Protein AF-A0AAE3M7J7-F1 (afdb_monomer_lite)

Secondary structure (DSSP, 8-state):
-HHHHHHHHHHHHHHHHHHHHHHHHHHHHHHTTSGGG-EEEEEEEE--TT--HHHHHHHTT-S---EEEE-SSEEEETTEEEETTT-EEEEEEEEPPP--

Radius of gyration: 25.47 Å; chains: 1; bounding box: 68×18×60 Å

Sequence (100 aa):
MKTVRILHRYVGFFLVGIMIIYALSGIVLTYRNSDIFRIKKHIEQTLQPDLKAEELARALKFRYINIEKETEESLFFKDGEYNKKTGIVSYERSEYPAII

pLDDT: mean 81.93, std 8.86, range [49.53, 97.44]

Foldseek 3Di:
DVVVVVVVVVVVVVVVVVVVVVVVVVVCVVCVPPLPQWDKDKDKDADAAQDDQVRVCVVVVHPHWDFPDDDPAWTDTPFWIAGRVRSIIIGIDTHHPPPD

Organism: NCBI:txid2992112

Structure (mmCIF, N/CA/C/O backbone):
data_AF-A0AAE3M7J7-F1
#
_entry.id   AF-A0AAE3M7J7-F1
#
loop_
_atom_site.group_PDB
_atom_site.id
_atom_site.type_symbol
_atom_site.label_atom_id
_atom_site.label_alt_id
_atom_site.label_comp_id
_atom_site.label_asym_id
_atom_site.label_entity_id
_atom_site.label_seq_id
_atom_site.pdbx_PDB_ins_code
_atom_site.Cartn_x
_atom_site.Cartn_y
_atom_site.Cartn_z
_atom_site.occupancy
_atom_site.B_iso_or_equiv
_atom_site.auth_seq_id
_atom_site.auth_comp_id
_atom_site.auth_asym_id
_atom_site.auth_atom_id
_atom_site.pdbx_PDB_model_num
ATOM 1 N N . MET A 1 1 ? 44.706 -9.205 -32.148 1.00 61.28 1 MET A N 1
ATOM 2 C CA . MET A 1 1 ? 44.202 -8.654 -30.861 1.00 61.28 1 MET A CA 1
ATOM 3 C C . MET A 1 1 ? 42.938 -7.776 -30.952 1.00 61.28 1 MET A C 1
ATOM 5 O O . MET A 1 1 ? 42.335 -7.534 -29.915 1.00 61.28 1 MET A O 1
ATOM 9 N N . LYS A 1 2 ? 42.481 -7.297 -32.127 1.00 68.88 2 LYS A N 1
ATOM 10 C CA . LYS A 1 2 ? 41.280 -6.427 -32.223 1.00 68.88 2 LYS A CA 1
ATOM 11 C C . LYS A 1 2 ? 39.950 -7.161 -31.944 1.00 68.88 2 LYS A C 1
ATOM 13 O O . LYS A 1 2 ? 39.048 -6.574 -31.358 1.00 68.88 2 LYS A O 1
ATOM 18 N N . THR A 1 3 ? 39.862 -8.449 -32.280 1.00 80.25 3 THR A N 1
ATOM 19 C CA . THR A 1 3 ? 38.655 -9.283 -32.111 1.00 80.25 3 THR A CA 1
ATOM 20 C C . THR A 1 3 ? 38.252 -9.470 -30.648 1.00 80.25 3 THR A C 1
ATOM 22 O O . THR A 1 3 ? 37.089 -9.295 -30.305 1.00 80.25 3 THR A O 1
ATOM 25 N N . VAL A 1 4 ? 39.220 -9.730 -29.762 1.00 90.38 4 VAL A N 1
ATOM 26 C CA . VAL A 1 4 ? 38.975 -9.917 -28.318 1.00 90.38 4 VAL A CA 1
ATOM 27 C C . VAL A 1 4 ? 38.403 -8.648 -27.682 1.00 90.38 4 VAL A C 1
ATOM 29 O O . VAL A 1 4 ? 37.489 -8.719 -26.869 1.00 90.38 4 VAL A O 1
ATOM 32 N N . ARG A 1 5 ? 38.880 -7.471 -28.103 1.00 88.62 5 ARG A N 1
ATOM 33 C CA . ARG A 1 5 ? 38.378 -6.177 -27.617 1.00 88.62 5 ARG A CA 1
ATOM 34 C C . ARG A 1 5 ? 36.917 -5.938 -28.009 1.00 88.62 5 ARG A C 1
ATOM 36 O O . ARG A 1 5 ? 36.141 -5.437 -27.203 1.00 88.62 5 ARG A O 1
ATOM 43 N N . ILE A 1 6 ? 36.549 -6.292 -29.240 1.00 92.38 6 ILE A N 1
ATOM 44 C CA . ILE A 1 6 ? 35.176 -6.150 -29.741 1.00 92.38 6 ILE A CA 1
ATOM 45 C C . ILE A 1 6 ? 34.247 -7.137 -29.024 1.00 92.38 6 ILE A C 1
ATOM 47 O O . ILE A 1 6 ? 33.173 -6.743 -28.577 1.00 92.38 6 ILE A O 1
ATOM 51 N N . LEU A 1 7 ? 34.691 -8.384 -28.845 1.00 93.88 7 LEU A N 1
ATOM 52 C CA . LEU A 1 7 ? 33.941 -9.408 -28.121 1.00 93.88 7 LEU A CA 1
ATOM 53 C C . LEU A 1 7 ? 33.712 -9.017 -26.655 1.00 93.88 7 LEU A C 1
ATOM 55 O O . LEU A 1 7 ? 32.574 -9.037 -26.200 1.00 93.88 7 LEU A O 1
ATOM 59 N N . HIS A 1 8 ? 34.762 -8.589 -25.943 1.00 91.38 8 HIS A N 1
ATOM 60 C CA . HIS A 1 8 ? 34.657 -8.123 -24.556 1.00 91.38 8 HIS A CA 1
ATOM 61 C C . HIS A 1 8 ? 33.642 -6.984 -24.417 1.00 91.38 8 HIS A C 1
ATOM 63 O O . HIS A 1 8 ? 32.847 -6.967 -23.483 1.00 91.38 8 HIS A O 1
ATOM 69 N N . ARG A 1 9 ? 33.624 -6.049 -25.375 1.00 93.19 9 ARG A N 1
ATOM 70 C CA . ARG A 1 9 ? 32.651 -4.955 -25.390 1.00 93.19 9 ARG A CA 1
ATOM 71 C C . ARG A 1 9 ? 31.213 -5.473 -25.516 1.00 93.19 9 ARG A C 1
ATOM 73 O O . ARG A 1 9 ? 30.351 -5.017 -24.774 1.00 93.19 9 ARG A O 1
ATOM 80 N N . TYR A 1 10 ? 30.948 -6.420 -26.417 1.00 95.25 10 TYR A N 1
ATOM 81 C CA . TYR A 1 10 ? 29.599 -6.977 -26.585 1.00 95.25 10 TYR A CA 1
ATOM 82 C C . TYR A 1 10 ? 29.145 -7.823 -25.393 1.00 95.25 10 TYR A C 1
ATOM 84 O O . TYR A 1 10 ? 28.008 -7.679 -24.952 1.00 95.25 10 TYR A O 1
ATOM 92 N N . VAL A 1 11 ? 30.039 -8.634 -24.822 1.00 95.06 11 VAL A N 1
ATOM 93 C CA . VAL A 1 11 ? 29.757 -9.391 -23.591 1.00 95.06 11 VAL A CA 1
ATOM 94 C C . VAL A 1 11 ? 29.493 -8.441 -22.420 1.00 95.06 11 VAL A C 1
ATOM 96 O O . VAL A 1 11 ? 28.553 -8.653 -21.660 1.00 95.06 11 VAL A O 1
ATOM 99 N N . GLY A 1 12 ? 30.263 -7.356 -22.309 1.00 93.94 12 GLY A N 1
ATOM 100 C CA . GLY A 1 12 ? 30.049 -6.321 -21.300 1.00 93.94 12 GLY A CA 1
ATOM 101 C C . GLY A 1 12 ? 28.671 -5.669 -21.411 1.00 93.94 12 GLY A C 1
ATOM 102 O O . GLY A 1 12 ? 27.957 -5.591 -20.417 1.00 93.94 12 GLY A O 1
ATOM 103 N N . PHE A 1 13 ? 28.251 -5.264 -22.615 1.00 95.31 13 PHE A N 1
ATOM 104 C CA . PHE A 1 13 ? 26.913 -4.692 -22.816 1.00 95.31 13 PHE A CA 1
ATOM 105 C C . PHE A 1 13 ? 25.787 -5.680 -22.491 1.00 95.31 13 PHE A C 1
ATOM 107 O O . PHE A 1 13 ? 24.791 -5.289 -21.884 1.00 95.31 13 PHE A O 1
ATOM 114 N N . PHE A 1 14 ? 25.958 -6.957 -22.836 1.00 96.12 14 PHE A N 1
ATOM 115 C CA . PHE A 1 14 ? 25.002 -8.002 -22.475 1.00 96.12 14 PHE A CA 1
ATOM 116 C C . PHE A 1 14 ? 24.880 -8.162 -20.953 1.00 96.12 14 PHE A C 1
ATOM 118 O O . PHE A 1 14 ? 23.774 -8.187 -20.412 1.00 96.12 14 PHE A O 1
ATOM 125 N N . LEU A 1 15 ? 26.017 -8.194 -20.251 1.00 96.62 15 LEU A N 1
ATOM 126 C CA . LEU A 1 15 ? 26.047 -8.314 -18.797 1.00 96.62 15 LEU A CA 1
ATOM 127 C C . LEU A 1 15 ? 25.398 -7.106 -18.112 1.00 96.62 15 LEU A C 1
ATOM 129 O O . LEU A 1 15 ? 24.628 -7.290 -17.175 1.00 96.62 15 LEU A O 1
ATOM 133 N N . VAL A 1 16 ? 25.651 -5.887 -18.598 1.00 97.19 16 VAL A N 1
ATOM 134 C CA . VAL A 1 16 ? 25.000 -4.670 -18.082 1.00 97.19 16 VAL A CA 1
ATOM 135 C C . VAL A 1 16 ? 23.480 -4.769 -18.211 1.00 97.19 16 VAL A C 1
ATOM 137 O O . VAL A 1 16 ? 22.774 -4.462 -17.255 1.00 97.19 16 VAL A O 1
ATOM 140 N N . GLY A 1 17 ? 22.970 -5.254 -19.348 1.00 95.56 17 GLY A N 1
ATOM 141 C CA . GLY A 1 17 ? 21.531 -5.454 -19.545 1.00 95.56 17 GLY A CA 1
ATOM 142 C C . GLY A 1 17 ? 20.920 -6.400 -18.509 1.00 95.56 17 GLY A C 1
ATOM 143 O O . GLY A 1 17 ? 19.917 -6.070 -17.878 1.00 95.56 17 GLY A O 1
ATOM 144 N N . ILE A 1 18 ? 21.563 -7.544 -18.269 1.00 96.75 18 ILE A N 1
ATOM 145 C CA . ILE A 1 18 ? 21.116 -8.502 -17.249 1.00 96.75 18 ILE A CA 1
ATOM 146 C C . ILE A 1 18 ? 21.193 -7.891 -15.842 1.00 96.75 18 ILE A C 1
ATOM 148 O O . ILE A 1 18 ? 20.260 -8.039 -15.055 1.00 96.75 18 ILE A O 1
ATOM 152 N N . MET A 1 19 ? 22.262 -7.157 -15.530 1.00 97.31 19 MET A N 1
ATOM 153 C CA . MET A 1 19 ? 22.424 -6.505 -14.227 1.00 97.31 19 MET A CA 1
ATOM 154 C C . MET A 1 19 ? 21.340 -5.456 -13.958 1.00 97.31 19 MET A C 1
ATOM 156 O O . MET A 1 19 ? 20.868 -5.360 -12.827 1.00 97.31 19 MET A O 1
ATOM 160 N N . ILE A 1 20 ? 20.885 -4.725 -14.981 1.00 97.44 20 ILE A N 1
ATOM 161 C CA . ILE A 1 20 ? 19.751 -3.795 -14.856 1.00 97.44 20 ILE A CA 1
ATOM 162 C C . ILE A 1 20 ? 18.478 -4.551 -14.459 1.00 97.44 20 ILE A C 1
ATOM 164 O O . ILE A 1 20 ? 17.786 -4.130 -13.534 1.00 97.44 20 ILE A O 1
ATOM 168 N N . ILE A 1 21 ? 18.186 -5.689 -15.099 1.00 96.94 21 ILE A N 1
ATOM 169 C CA . ILE A 1 21 ? 17.008 -6.509 -14.771 1.00 96.94 21 ILE A CA 1
ATOM 170 C C . ILE A 1 21 ? 17.077 -6.991 -13.316 1.00 96.94 21 ILE A C 1
ATOM 172 O O . ILE A 1 21 ? 16.095 -6.877 -12.582 1.00 96.94 21 ILE A O 1
ATOM 176 N N . TYR A 1 22 ? 18.240 -7.473 -12.868 1.00 96.12 22 TYR A N 1
ATOM 177 C CA . TYR A 1 22 ? 18.428 -7.910 -11.482 1.00 96.12 22 TYR A CA 1
ATOM 178 C C . TYR A 1 22 ? 18.289 -6.768 -10.473 1.00 96.12 22 TYR A C 1
ATOM 180 O O . TYR A 1 22 ? 17.641 -6.948 -9.443 1.00 96.12 22 TYR A O 1
ATOM 188 N N . ALA A 1 23 ? 18.846 -5.592 -10.767 1.00 96.12 23 ALA A N 1
ATOM 189 C CA . ALA A 1 23 ? 18.724 -4.424 -9.902 1.00 96.12 23 ALA A CA 1
ATOM 190 C C . ALA A 1 23 ? 17.259 -3.986 -9.759 1.00 96.12 23 ALA A C 1
ATOM 192 O O . ALA A 1 23 ? 16.778 -3.798 -8.641 1.00 96.12 23 ALA A O 1
ATOM 193 N N . LEU A 1 24 ? 16.523 -3.906 -10.873 1.00 95.38 24 LEU A N 1
ATOM 194 C CA . LEU A 1 24 ? 15.093 -3.593 -10.863 1.00 95.38 24 LEU A CA 1
ATOM 195 C C . LEU A 1 24 ? 14.293 -4.646 -10.091 1.00 95.38 24 LEU A C 1
ATOM 197 O O . LEU A 1 24 ? 13.454 -4.293 -9.264 1.00 95.38 24 LEU A O 1
ATOM 201 N N . SER A 1 25 ? 14.595 -5.932 -10.288 1.00 94.56 25 SER A N 1
ATOM 202 C CA . SER A 1 25 ? 13.966 -7.008 -9.520 1.00 94.56 25 SER A CA 1
ATOM 203 C C . SER A 1 25 ? 14.231 -6.870 -8.020 1.00 94.56 25 SER A C 1
ATOM 205 O O . SER A 1 25 ? 13.322 -7.103 -7.227 1.00 94.56 25 SER A O 1
ATOM 207 N N . GLY A 1 26 ? 15.443 -6.482 -7.614 1.00 92.19 26 GLY A N 1
ATOM 208 C CA . GLY A 1 26 ? 15.787 -6.253 -6.210 1.00 92.19 26 GLY A CA 1
ATOM 209 C C . GLY A 1 26 ? 15.012 -5.086 -5.597 1.00 92.19 26 GLY A C 1
ATOM 210 O O . GLY A 1 26 ? 14.480 -5.211 -4.492 1.00 92.19 26 GLY A O 1
ATOM 211 N N . ILE A 1 27 ? 14.881 -3.980 -6.336 1.00 90.25 27 ILE A N 1
ATOM 212 C CA . ILE A 1 27 ? 14.087 -2.814 -5.920 1.00 90.25 27 ILE A CA 1
ATOM 213 C C . ILE A 1 27 ? 12.621 -3.219 -5.720 1.00 90.25 27 ILE A C 1
ATOM 215 O O . ILE A 1 27 ? 12.043 -2.944 -4.669 1.00 90.25 27 ILE A O 1
ATOM 219 N N . VAL A 1 28 ? 12.035 -3.937 -6.683 1.00 87.88 28 VAL A N 1
ATOM 220 C CA . VAL A 1 28 ? 10.649 -4.421 -6.583 1.00 87.88 28 VAL A CA 1
ATOM 221 C C . VAL A 1 28 ? 10.473 -5.354 -5.385 1.00 87.88 28 VAL A C 1
ATOM 223 O O . VAL A 1 28 ? 9.506 -5.212 -4.639 1.00 87.88 28 VAL A O 1
ATOM 226 N N . LEU A 1 29 ? 11.404 -6.286 -5.154 1.00 87.31 29 LEU A N 1
ATOM 227 C CA . LEU A 1 29 ? 11.303 -7.227 -4.036 1.00 87.31 29 LEU A CA 1
ATOM 228 C C . LEU A 1 29 ? 11.405 -6.531 -2.673 1.00 87.31 29 LEU A C 1
ATOM 230 O O . LEU A 1 29 ? 10.691 -6.909 -1.746 1.00 87.31 29 LEU A O 1
ATOM 234 N N . THR A 1 30 ? 12.258 -5.508 -2.572 1.00 87.62 30 THR A N 1
ATOM 235 C CA . THR A 1 30 ? 12.464 -4.716 -1.348 1.00 87.62 30 THR A CA 1
ATOM 236 C C . THR A 1 30 ? 11.173 -4.035 -0.910 1.00 87.62 30 THR A C 1
ATOM 238 O O . THR A 1 30 ? 10.845 -4.016 0.273 1.00 87.62 30 THR A O 1
ATOM 241 N N . TYR A 1 31 ? 10.404 -3.533 -1.874 1.00 82.31 31 TYR A N 1
ATOM 242 C CA . TYR A 1 31 ? 9.195 -2.758 -1.620 1.00 82.31 31 TYR A CA 1
ATOM 243 C C . TYR A 1 31 ? 7.894 -3.530 -1.859 1.00 82.31 31 TYR A C 1
ATOM 245 O O . TYR A 1 31 ? 6.812 -2.957 -1.760 1.00 82.31 31 TYR A O 1
ATOM 253 N N . ARG A 1 32 ? 7.963 -4.842 -2.125 1.00 79.25 32 ARG A N 1
ATOM 254 C CA . ARG A 1 32 ? 6.790 -5.672 -2.448 1.00 79.25 32 ARG A CA 1
ATOM 255 C C . ARG A 1 32 ? 5.699 -5.626 -1.376 1.00 79.25 32 ARG A C 1
ATOM 257 O O . ARG A 1 32 ? 4.520 -5.692 -1.704 1.00 79.25 32 ARG A O 1
ATOM 264 N N . ASN A 1 33 ? 6.096 -5.545 -0.109 1.00 70.44 33 ASN A N 1
ATOM 265 C CA . ASN A 1 33 ? 5.177 -5.525 1.031 1.00 70.44 33 ASN A CA 1
ATOM 266 C C . ASN A 1 33 ? 4.925 -4.111 1.573 1.00 70.44 33 ASN A C 1
ATOM 268 O O . ASN A 1 33 ? 4.268 -3.962 2.598 1.00 70.44 33 ASN A O 1
ATOM 272 N N . SER A 1 34 ? 5.481 -3.084 0.934 1.00 71.06 34 SER A N 1
ATOM 273 C CA . SER A 1 34 ? 5.301 -1.701 1.352 1.00 71.06 34 SER A CA 1
ATOM 274 C C . SER A 1 34 ? 4.048 -1.127 0.692 1.00 71.06 34 SER A C 1
ATOM 276 O O . SER A 1 34 ? 3.818 -1.324 -0.500 1.00 71.06 34 SER A O 1
ATOM 278 N N . ASP A 1 35 ? 3.256 -0.358 1.437 1.00 69.19 35 ASP A N 1
ATOM 279 C CA . ASP A 1 35 ? 2.016 0.258 0.940 1.00 69.19 35 ASP A CA 1
ATOM 280 C C . ASP A 1 35 ? 2.253 1.423 -0.054 1.00 69.19 35 ASP A C 1
ATOM 282 O O . ASP A 1 35 ? 1.352 2.210 -0.312 1.00 69.19 35 ASP A O 1
ATOM 286 N N . ILE A 1 36 ? 3.447 1.535 -0.653 1.00 68.81 36 ILE A N 1
ATOM 287 C CA . ILE A 1 36 ? 3.841 2.628 -1.573 1.00 68.81 36 ILE A CA 1
ATOM 288 C C . ILE A 1 36 ? 2.974 2.667 -2.829 1.00 68.81 36 ILE A C 1
ATOM 290 O O . ILE A 1 36 ? 2.734 3.731 -3.388 1.00 68.81 36 ILE A O 1
ATOM 294 N N . PHE A 1 37 ? 2.517 1.498 -3.278 1.00 68.81 37 PHE A N 1
ATOM 295 C CA . PHE A 1 37 ? 1.641 1.360 -4.441 1.00 68.81 37 PHE A CA 1
ATOM 296 C C . PHE A 1 37 ? 0.161 1.252 -4.058 1.00 68.81 37 PHE A C 1
ATOM 298 O O . PHE A 1 37 ? -0.661 0.933 -4.9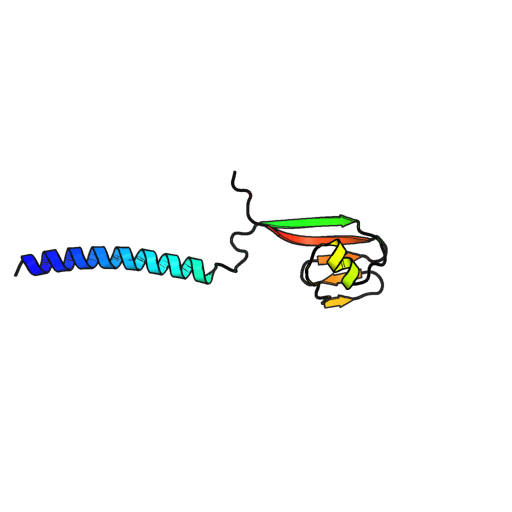14 1.00 68.81 37 PHE A O 1
ATOM 305 N N . ARG A 1 38 ? -0.191 1.451 -2.782 1.00 71.94 38 ARG A N 1
ATOM 306 C CA . ARG A 1 38 ? -1.565 1.323 -2.288 1.00 71.94 38 ARG A CA 1
ATOM 307 C C . ARG A 1 38 ? -2.130 2.693 -1.960 1.00 71.94 38 ARG A C 1
ATOM 309 O O . ARG A 1 38 ? -1.443 3.560 -1.430 1.00 71.94 38 ARG A O 1
ATOM 316 N N . ILE A 1 39 ? -3.404 2.878 -2.268 1.00 74.19 39 ILE A N 1
ATOM 317 C CA . ILE A 1 39 ? -4.133 4.099 -1.945 1.00 74.19 39 ILE A CA 1
ATOM 318 C C . ILE A 1 39 ? -4.770 3.894 -0.577 1.00 74.19 39 ILE A C 1
ATOM 320 O O . ILE A 1 39 ? -5.465 2.901 -0.349 1.00 74.19 39 ILE A O 1
ATOM 324 N N . LYS A 1 40 ? -4.536 4.838 0.334 1.00 76.06 40 LYS A N 1
ATOM 325 C CA . LYS A 1 40 ? -5.235 4.878 1.616 1.00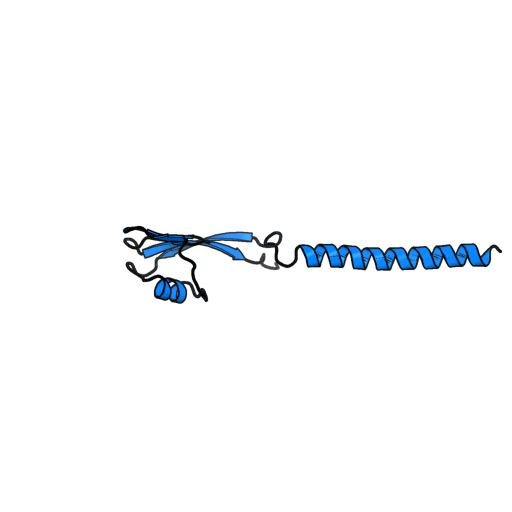 76.06 40 LYS A CA 1
ATOM 326 C C . LYS A 1 40 ? -6.651 5.386 1.396 1.00 76.06 40 LYS A C 1
ATOM 328 O O . LYS A 1 40 ? -6.837 6.506 0.921 1.00 76.06 40 LYS A O 1
ATOM 333 N N . LYS A 1 41 ? -7.642 4.577 1.754 1.00 76.94 41 LYS A N 1
ATOM 334 C CA . LYS A 1 41 ? -9.047 4.973 1.743 1.00 76.94 41 LYS A CA 1
ATOM 335 C C . LYS A 1 41 ? -9.572 4.991 3.169 1.00 76.94 41 LYS A C 1
ATOM 337 O O . LYS A 1 41 ? -9.475 3.992 3.877 1.00 76.94 41 LYS A O 1
ATOM 342 N N . HIS A 1 42 ? -10.131 6.127 3.566 1.00 79.38 42 HIS A N 1
ATOM 343 C CA . HIS A 1 42 ? -10.850 6.248 4.824 1.00 79.38 42 HIS A CA 1
ATOM 344 C C . HIS A 1 42 ? -12.258 5.671 4.646 1.00 79.38 42 HIS A C 1
ATOM 346 O O . HIS A 1 42 ? -12.960 6.037 3.699 1.00 79.38 42 HIS A O 1
ATOM 352 N N . ILE A 1 43 ? -12.639 4.726 5.502 1.00 80.44 43 ILE A N 1
ATOM 353 C CA . ILE A 1 43 ? -13.941 4.063 5.466 1.00 80.44 43 ILE A CA 1
ATOM 354 C C . ILE A 1 43 ? -14.622 4.300 6.806 1.00 80.44 43 ILE A C 1
ATOM 356 O O . ILE A 1 43 ? -14.129 3.878 7.849 1.00 80.44 43 ILE A O 1
ATOM 360 N N . GLU A 1 44 ? -15.789 4.929 6.748 1.00 81.62 44 GLU A N 1
ATOM 361 C CA . GLU A 1 44 ? -16.710 5.025 7.871 1.00 81.62 44 GLU A CA 1
ATOM 362 C C . GLU A 1 44 ? -17.902 4.110 7.602 1.00 81.62 44 GLU A C 1
ATOM 364 O O . GLU A 1 44 ? -18.507 4.146 6.528 1.00 81.62 44 GLU A O 1
ATOM 369 N N . GLN A 1 45 ? -18.233 3.258 8.565 1.00 81.75 45 GLN A N 1
ATOM 370 C CA . GLN A 1 45 ? -19.411 2.401 8.495 1.00 81.75 45 GLN A CA 1
ATOM 371 C C . GLN A 1 45 ? -20.074 2.320 9.868 1.00 81.75 45 GLN A C 1
ATOM 373 O O . GLN A 1 45 ? -19.412 2.321 10.904 1.00 81.75 45 GLN A O 1
ATOM 378 N N . THR A 1 46 ? -21.398 2.224 9.879 1.00 82.88 46 THR A N 1
ATOM 379 C CA . THR A 1 46 ? -22.165 2.014 11.107 1.00 82.88 46 THR A CA 1
ATOM 380 C C . THR A 1 46 ? -22.405 0.521 11.294 1.00 82.88 46 THR A C 1
ATOM 382 O O . THR A 1 46 ? -22.952 -0.153 10.422 1.00 82.88 46 THR A O 1
ATOM 385 N N . LEU A 1 47 ? -21.959 0.002 12.429 1.00 82.56 47 LEU A N 1
ATOM 386 C CA . LEU A 1 47 ? -22.157 -1.362 12.898 1.00 82.56 47 LEU A CA 1
ATOM 387 C C . LEU A 1 47 ? -23.132 -1.371 14.083 1.00 82.56 47 LEU A C 1
ATOM 389 O O . LEU A 1 47 ? -23.636 -0.331 14.505 1.00 82.56 47 LEU A O 1
ATOM 393 N N . GLN A 1 48 ? -23.426 -2.561 14.608 1.00 77.56 48 GLN A N 1
ATOM 394 C CA . GLN A 1 48 ? -24.222 -2.676 15.829 1.00 77.56 48 GLN A CA 1
ATOM 395 C C . GLN A 1 48 ? -23.460 -2.056 17.009 1.00 77.56 48 GLN A C 1
ATOM 397 O O . GLN A 1 48 ? -22.270 -2.325 17.132 1.00 77.56 48 GLN A O 1
ATOM 402 N N . PRO A 1 49 ? -24.108 -1.246 17.863 1.00 79.38 49 PRO A N 1
ATOM 403 C CA . PRO A 1 49 ? -23.494 -0.752 19.091 1.00 79.38 49 PRO A CA 1
ATOM 404 C C . PRO A 1 49 ? -23.168 -1.914 20.045 1.00 79.38 49 PRO A C 1
ATOM 406 O O . PRO A 1 49 ? -23.752 -2.991 19.948 1.00 79.38 49 PRO A O 1
ATOM 409 N N . ASP A 1 50 ? -22.224 -1.689 20.959 1.00 79.62 50 ASP A N 1
ATOM 410 C CA . ASP A 1 50 ? -21.788 -2.653 21.988 1.00 79.62 50 ASP A CA 1
ATOM 411 C C . ASP A 1 50 ? -21.172 -3.986 21.486 1.00 79.62 50 ASP A C 1
ATOM 413 O O . ASP A 1 50 ? -21.099 -4.974 22.213 1.00 79.62 50 ASP A O 1
ATOM 417 N N . LEU A 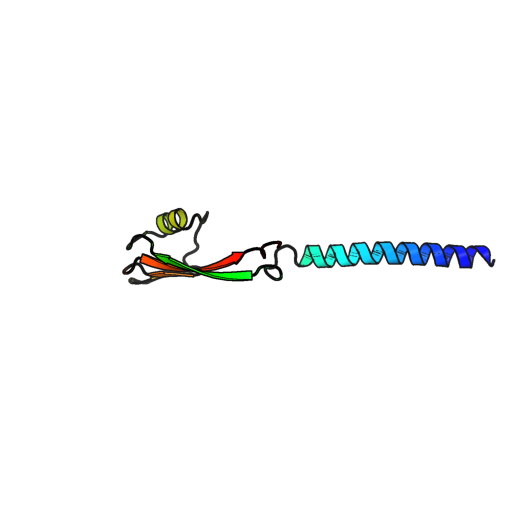1 51 ? -20.664 -4.033 20.247 1.00 76.88 51 LEU A N 1
ATOM 418 C CA . LEU A 1 51 ? -19.901 -5.190 19.751 1.00 76.88 51 LEU A CA 1
ATOM 419 C C . LEU A 1 51 ? -18.602 -5.424 20.543 1.00 76.88 51 LEU A C 1
ATOM 421 O O . LEU A 1 51 ? -17.771 -4.523 20.697 1.00 76.88 51 LEU A O 1
ATOM 425 N N . LYS A 1 52 ? -18.369 -6.679 20.949 1.00 77.38 52 LYS A N 1
ATOM 426 C CA . LYS A 1 52 ? -17.069 -7.123 21.482 1.00 77.38 52 LYS A CA 1
ATOM 427 C C . LYS A 1 52 ? -16.018 -7.197 20.372 1.00 77.38 52 LYS A C 1
ATOM 429 O O . LYS A 1 52 ? -16.353 -7.377 19.204 1.00 77.38 52 LYS A O 1
ATOM 434 N N . ALA A 1 53 ? -14.732 -7.151 20.728 1.00 74.25 53 ALA A N 1
ATOM 435 C CA . ALA A 1 53 ? -13.620 -7.155 19.766 1.00 74.25 53 ALA A CA 1
ATOM 436 C C . ALA A 1 53 ? -13.676 -8.306 18.730 1.00 74.25 53 ALA A C 1
ATOM 438 O O . ALA A 1 53 ? -13.407 -8.089 17.549 1.00 74.25 53 ALA A O 1
ATOM 439 N N . GLU A 1 54 ? -14.082 -9.516 19.132 1.00 77.56 54 GLU A N 1
ATOM 440 C CA . GLU A 1 54 ? -14.265 -10.647 18.204 1.00 77.56 54 GLU A CA 1
ATOM 441 C C . GLU A 1 54 ? -15.446 -10.461 17.245 1.00 77.56 54 GLU A C 1
ATOM 443 O O . GLU A 1 54 ? -15.388 -10.875 16.086 1.00 77.56 54 GLU A O 1
ATOM 448 N N . GLU A 1 55 ? -16.532 -9.853 17.713 1.00 80.56 55 GLU A N 1
ATOM 449 C CA . GLU A 1 55 ? -17.712 -9.586 16.892 1.00 80.56 55 GLU A CA 1
ATOM 450 C C . GLU A 1 55 ? -17.458 -8.435 15.926 1.00 80.56 55 GLU A C 1
ATOM 452 O O . GLU A 1 55 ? -17.843 -8.522 14.762 1.00 80.56 55 GLU A O 1
ATOM 457 N N . LEU A 1 56 ? -16.716 -7.419 16.371 1.00 80.75 56 LEU A N 1
ATOM 458 C CA . LEU A 1 56 ? -16.210 -6.338 15.537 1.00 80.75 56 LEU A CA 1
ATOM 459 C C . LEU A 1 56 ? -15.303 -6.883 14.420 1.00 80.75 56 LEU A C 1
ATOM 461 O O . LEU A 1 56 ? -15.473 -6.517 13.256 1.00 80.75 56 LEU A O 1
ATOM 465 N N . ALA A 1 57 ? -14.402 -7.822 14.738 1.00 79.94 57 ALA A N 1
ATOM 466 C CA . ALA A 1 57 ? -13.551 -8.494 13.750 1.00 79.94 57 ALA A CA 1
ATOM 467 C C . ALA A 1 57 ? -14.371 -9.247 12.697 1.00 79.94 57 ALA A C 1
ATOM 469 O O . ALA A 1 57 ? -14.146 -9.078 11.495 1.00 79.94 57 ALA A O 1
ATOM 470 N N . ARG A 1 58 ? -15.377 -10.014 13.136 1.00 81.50 58 ARG A N 1
ATOM 471 C CA . ARG A 1 58 ? -16.308 -10.711 12.236 1.00 81.50 58 ARG A CA 1
ATOM 472 C C . ARG A 1 58 ? -17.099 -9.736 11.362 1.00 81.50 58 ARG A C 1
ATOM 474 O O . ARG A 1 58 ? -17.201 -9.959 10.156 1.00 81.50 58 ARG A O 1
ATOM 481 N N . ALA A 1 59 ? -17.613 -8.653 11.941 1.00 79.94 59 ALA A N 1
ATOM 482 C CA . ALA A 1 59 ? -18.410 -7.649 11.240 1.00 79.94 59 ALA A CA 1
ATOM 483 C C . ALA A 1 59 ? -17.600 -6.888 10.176 1.00 79.94 59 ALA A C 1
ATOM 485 O O . ALA A 1 59 ? -18.097 -6.626 9.082 1.00 79.94 59 ALA A O 1
ATOM 486 N N . LEU A 1 60 ? -16.328 -6.597 10.459 1.00 79.69 60 LEU A N 1
ATOM 487 C CA . LEU A 1 60 ? -15.401 -5.951 9.523 1.00 79.69 60 LEU A CA 1
ATOM 488 C C . LEU A 1 60 ? -14.746 -6.922 8.527 1.00 79.69 60 LEU A C 1
ATOM 490 O O . LEU A 1 60 ? -13.996 -6.490 7.650 1.00 79.69 60 LEU A O 1
ATOM 494 N N . LYS A 1 61 ? -15.032 -8.229 8.637 1.00 80.31 61 LYS A N 1
ATOM 495 C CA . LYS A 1 61 ? -14.365 -9.315 7.895 1.00 80.31 61 LYS A CA 1
ATOM 496 C C . LYS A 1 61 ? -12.841 -9.327 8.082 1.00 80.31 61 LYS A C 1
ATOM 498 O O . LYS A 1 61 ? -12.110 -9.814 7.218 1.00 80.31 61 LYS A O 1
ATOM 503 N N . PHE A 1 62 ? -12.354 -8.817 9.210 1.00 79.12 62 PHE A N 1
ATOM 504 C CA . PHE A 1 62 ? -10.954 -8.942 9.587 1.00 79.12 62 PHE A CA 1
ATOM 505 C C . PHE A 1 62 ? -10.717 -10.302 10.244 1.00 79.12 62 PHE A C 1
ATOM 507 O O . PHE A 1 62 ? -11.513 -10.772 11.052 1.00 79.12 62 PHE A O 1
ATOM 514 N N . ARG A 1 63 ? -9.599 -10.954 9.898 1.00 71.75 63 ARG A N 1
ATOM 515 C CA . ARG A 1 63 ? -9.227 -12.250 10.493 1.00 71.75 63 ARG A CA 1
ATOM 516 C C . ARG A 1 63 ? -8.943 -12.124 11.991 1.00 71.75 63 ARG A C 1
ATOM 518 O O . ARG A 1 63 ? -9.187 -13.064 12.736 1.00 71.75 63 ARG A O 1
ATOM 525 N N . TYR A 1 64 ? -8.411 -10.978 12.403 1.00 72.56 64 TYR A N 1
ATOM 526 C CA . TYR A 1 64 ? -8.218 -10.596 13.794 1.00 72.56 64 TYR A CA 1
ATOM 527 C C . TYR A 1 64 ? -8.086 -9.065 13.870 1.00 72.56 64 TYR A C 1
ATOM 529 O O . TYR A 1 64 ? -7.652 -8.446 12.896 1.00 72.56 64 TYR A O 1
ATOM 537 N N . ILE A 1 65 ? -8.450 -8.470 15.006 1.00 77.81 65 ILE A N 1
ATOM 538 C CA . ILE A 1 65 ? -8.226 -7.049 15.298 1.00 77.81 65 ILE A CA 1
ATOM 539 C C . ILE A 1 65 ? -7.384 -6.971 16.571 1.00 77.81 65 ILE A C 1
ATOM 541 O O . ILE A 1 65 ? -7.752 -7.553 17.589 1.00 77.81 65 ILE A O 1
ATOM 545 N N . ASN A 1 66 ? -6.264 -6.253 16.513 1.00 78.00 66 ASN A N 1
ATOM 546 C CA . ASN A 1 66 ? -5.502 -5.883 17.703 1.00 78.00 66 ASN A CA 1
ATOM 547 C C . ASN A 1 66 ? -6.083 -4.598 18.286 1.00 78.00 66 ASN A C 1
ATOM 549 O O . ASN A 1 66 ? -5.949 -3.537 17.676 1.00 78.00 66 ASN A O 1
ATOM 553 N N . ILE A 1 67 ? -6.700 -4.702 19.459 1.00 81.69 67 ILE A N 1
ATOM 554 C CA . ILE A 1 67 ? -7.115 -3.541 20.245 1.00 81.69 67 ILE A CA 1
ATOM 555 C C . ILE A 1 67 ? -5.879 -3.000 20.964 1.00 81.69 67 ILE A C 1
ATOM 557 O O . ILE A 1 67 ? -5.287 -3.694 21.787 1.00 81.69 67 ILE A O 1
ATOM 561 N N . GLU A 1 68 ? -5.483 -1.771 20.650 1.00 83.06 68 GLU A N 1
ATOM 562 C CA . GLU A 1 68 ? -4.365 -1.100 21.324 1.00 83.06 68 GLU A CA 1
ATOM 563 C C . GLU A 1 68 ? -4.838 -0.348 22.566 1.00 83.06 68 GLU A C 1
ATOM 565 O O . GLU A 1 68 ? -4.113 -0.241 23.556 1.00 83.06 68 GLU A O 1
ATOM 570 N N . LYS A 1 69 ? -6.071 0.162 22.528 1.00 80.00 69 LYS A N 1
ATOM 571 C CA . LYS A 1 69 ? -6.666 0.880 23.647 1.00 80.00 69 LYS A CA 1
ATOM 572 C C . LYS A 1 69 ? -8.168 0.668 23.672 1.00 80.00 69 LYS A C 1
ATOM 574 O O . LYS A 1 69 ? -8.853 0.844 22.672 1.00 80.00 69 LYS A O 1
ATOM 579 N N . GLU A 1 70 ? -8.679 0.345 24.847 1.00 82.38 70 GLU A N 1
ATOM 580 C CA . GLU A 1 70 ? -10.106 0.221 25.097 1.00 82.38 70 GLU A CA 1
ATOM 581 C C . GLU A 1 70 ? -10.521 1.256 26.142 1.00 82.38 70 GLU A C 1
ATOM 583 O O . GLU A 1 70 ? -9.909 1.361 27.205 1.00 82.38 70 GLU A O 1
ATOM 588 N N . THR A 1 71 ? -11.543 2.046 25.827 1.00 81.81 71 THR A N 1
ATOM 589 C CA . THR A 1 71 ? -12.229 2.922 26.778 1.00 81.81 71 THR A CA 1
ATOM 590 C C . THR A 1 71 ? -13.678 2.454 26.949 1.00 81.81 71 THR A C 1
ATOM 592 O O . THR A 1 71 ? -14.157 1.553 26.247 1.00 81.81 71 THR A O 1
ATOM 595 N N . GLU A 1 72 ? -14.395 3.049 27.903 1.00 76.75 72 GLU A N 1
ATOM 596 C CA . GLU A 1 72 ? -15.826 2.772 28.106 1.00 76.75 72 GLU A CA 1
ATOM 597 C C . GLU A 1 72 ? -16.679 3.181 26.893 1.00 76.75 72 GLU A C 1
ATOM 599 O O . GLU A 1 72 ? -17.764 2.647 26.691 1.00 76.75 72 GLU A O 1
ATOM 604 N N . GLU A 1 73 ? -16.178 4.092 26.054 1.00 79.56 73 GLU A N 1
ATOM 605 C CA . GLU A 1 73 ? -16.929 4.686 24.946 1.00 79.56 73 GLU A CA 1
ATOM 606 C C . GLU A 1 73 ? -16.416 4.269 23.562 1.00 79.56 73 GLU A C 1
ATOM 608 O O . GLU A 1 73 ? -17.224 4.087 22.654 1.00 79.56 73 GLU A O 1
ATOM 613 N N . SER A 1 74 ? -15.109 4.032 23.412 1.00 80.25 74 SER A N 1
ATOM 614 C CA . SER A 1 74 ? -14.480 3.683 22.135 1.00 80.25 74 SER A CA 1
ATOM 615 C C . SER A 1 74 ? -13.417 2.586 22.274 1.00 80.25 74 SER A C 1
ATOM 617 O O . SER A 1 74 ? -12.702 2.482 23.269 1.00 80.25 74 SER A O 1
ATOM 619 N N . LEU A 1 75 ? -13.281 1.772 21.232 1.00 82.00 75 LEU A N 1
ATOM 620 C CA . LEU A 1 75 ? -12.204 0.814 21.003 1.00 82.00 75 LEU A CA 1
ATOM 621 C C . LEU A 1 75 ? -11.287 1.360 19.910 1.00 82.00 75 LEU A C 1
ATOM 623 O O . LEU A 1 75 ? -11.718 1.564 18.780 1.00 82.00 75 LEU A O 1
ATOM 627 N N . PHE A 1 76 ? -10.014 1.539 20.233 1.00 81.75 76 PHE A N 1
ATOM 628 C CA . PHE A 1 76 ? -8.975 1.910 19.283 1.00 81.75 76 PHE A CA 1
ATOM 629 C C . PHE A 1 76 ? -8.186 0.667 18.891 1.00 81.75 76 PHE A C 1
ATOM 631 O O . PHE A 1 76 ? -7.690 -0.080 19.742 1.00 81.75 76 PHE A O 1
ATOM 638 N N . PHE A 1 77 ? -8.053 0.460 17.591 1.00 84.31 77 PHE A N 1
ATOM 639 C CA . PHE A 1 77 ? -7.255 -0.597 16.999 1.00 84.31 77 PHE A CA 1
ATOM 640 C C . PHE A 1 77 ? -6.283 -0.008 15.983 1.00 84.31 77 PHE A C 1
ATOM 642 O O . PHE A 1 77 ? -6.435 1.125 15.537 1.00 84.31 77 PHE A O 1
ATOM 649 N N . LYS A 1 78 ? -5.286 -0.806 15.599 1.00 75.81 78 LYS A N 1
ATOM 650 C CA . LYS A 1 78 ? -4.162 -0.369 14.757 1.00 75.81 78 LYS A CA 1
ATOM 651 C C . LYS A 1 78 ? -4.565 0.418 13.500 1.00 75.81 78 LYS A C 1
ATOM 653 O O . LYS A 1 78 ? -3.845 1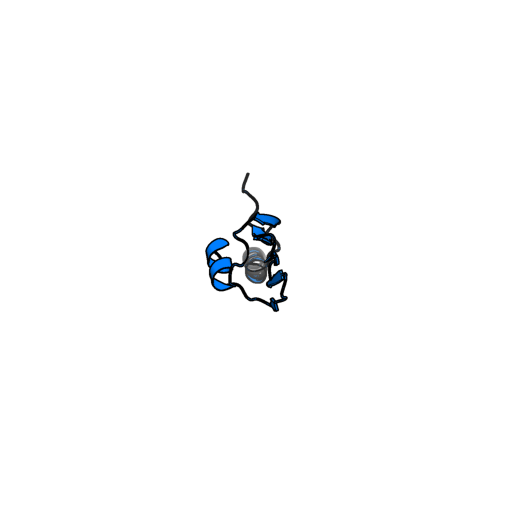.315 13.075 1.00 75.81 78 LYS A O 1
ATOM 658 N N . ASP A 1 79 ? -5.697 0.054 12.905 1.00 76.06 79 ASP A N 1
ATOM 659 C CA . ASP A 1 79 ? -6.163 0.589 11.628 1.00 76.06 79 ASP A CA 1
ATOM 660 C C . ASP A 1 79 ? -7.386 1.522 11.769 1.00 76.06 79 ASP A C 1
ATOM 662 O O . ASP A 1 79 ? -7.904 1.981 10.753 1.00 76.06 79 ASP A O 1
ATOM 666 N N . GLY A 1 80 ? -7.869 1.818 12.988 1.00 82.06 80 GLY A N 1
ATOM 667 C CA . GLY A 1 80 ? -9.073 2.636 13.180 1.00 82.06 80 GLY A CA 1
ATOM 668 C C . GLY A 1 80 ? -9.636 2.729 14.605 1.00 82.06 80 GLY A C 1
ATOM 669 O O . GLY A 1 80 ? -9.085 2.203 15.570 1.00 82.06 80 GLY A O 1
ATOM 670 N N . GLU A 1 81 ? -10.776 3.402 14.732 1.00 85.50 81 GLU A N 1
ATOM 671 C CA . GLU A 1 81 ? -11.539 3.565 15.973 1.00 85.50 8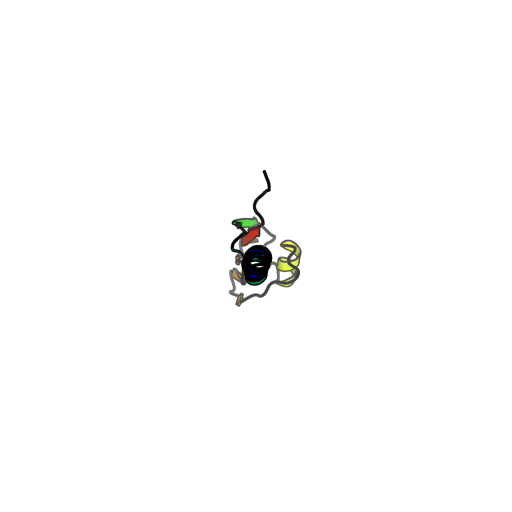1 GLU A CA 1
ATOM 672 C C . GLU A 1 81 ? -12.973 3.060 15.787 1.00 85.50 81 GLU A C 1
ATOM 674 O O . GLU A 1 81 ? -13.602 3.280 14.753 1.00 85.50 81 GLU A O 1
ATOM 679 N N . TYR A 1 82 ? -13.508 2.401 16.810 1.00 83.88 82 TYR A N 1
ATOM 680 C CA . TYR A 1 82 ? -14.902 1.992 16.908 1.00 83.88 82 TYR A CA 1
ATOM 681 C C . TYR A 1 82 ? -15.550 2.598 18.152 1.00 83.88 82 TYR A C 1
ATOM 683 O O . TYR A 1 82 ? -15.095 2.363 19.266 1.00 83.88 82 TYR A O 1
ATOM 691 N N . ASN A 1 83 ? -16.645 3.331 17.984 1.00 84.62 83 ASN A N 1
ATOM 692 C CA . ASN A 1 83 ? -17.422 3.879 19.086 1.00 84.62 83 ASN A CA 1
ATOM 693 C C . ASN A 1 83 ? -18.510 2.881 19.519 1.00 84.62 83 ASN A C 1
ATOM 695 O O . ASN A 1 83 ? -19.413 2.550 18.749 1.00 84.62 83 ASN A O 1
ATOM 699 N N . LYS A 1 84 ? -18.452 2.425 20.775 1.00 78.19 84 LYS A N 1
ATOM 700 C CA . LYS A 1 84 ? -19.381 1.438 21.348 1.00 78.19 84 LYS A CA 1
ATOM 701 C C . LYS A 1 84 ? -20.802 1.977 21.505 1.00 78.19 84 LYS A C 1
ATOM 703 O O . LYS A 1 84 ? -21.743 1.194 21.411 1.00 78.19 84 LYS A O 1
ATOM 708 N N . LYS A 1 85 ? -20.970 3.288 21.734 1.00 78.56 85 LYS A N 1
ATOM 709 C CA . LYS A 1 85 ? -22.287 3.916 21.942 1.00 78.56 85 LYS A CA 1
ATOM 710 C C . LYS A 1 85 ? -23.040 4.127 20.635 1.00 78.56 85 LYS A C 1
ATOM 712 O O . LYS A 1 85 ? -24.242 3.890 20.579 1.00 78.56 85 LYS A O 1
ATOM 717 N N . THR A 1 86 ? -22.352 4.602 19.600 1.00 76.75 86 THR A N 1
ATOM 718 C CA . THR A 1 86 ? -22.981 4.933 18.309 1.00 76.75 86 THR A CA 1
ATOM 719 C C . THR A 1 86 ? -22.898 3.795 17.297 1.00 76.75 86 THR A C 1
ATOM 721 O O . THR A 1 86 ? -23.614 3.816 16.299 1.00 76.75 86 THR A O 1
ATOM 724 N N . GLY A 1 87 ? -22.029 2.808 17.532 1.00 80.06 87 GLY A N 1
ATOM 725 C CA . GLY A 1 87 ? -21.749 1.729 16.589 1.00 80.06 87 GLY A CA 1
ATOM 726 C C . GLY A 1 87 ? -20.919 2.178 15.381 1.00 80.06 87 GLY A C 1
ATOM 727 O O . GLY A 1 87 ? -20.709 1.394 14.460 1.00 80.06 87 GLY A O 1
ATOM 728 N N . ILE A 1 88 ? -20.450 3.430 15.335 1.00 82.06 88 ILE A N 1
ATOM 729 C CA . ILE A 1 88 ? -19.669 3.951 14.208 1.00 82.06 88 ILE A CA 1
ATOM 730 C C . ILE A 1 88 ? -18.243 3.415 14.301 1.00 82.06 88 ILE A C 1
ATOM 732 O O . ILE A 1 88 ? -17.586 3.567 15.328 1.00 82.06 88 ILE A O 1
ATOM 736 N N . VAL A 1 89 ? -17.753 2.820 13.216 1.00 84.88 89 VAL A N 1
ATOM 737 C CA . VAL A 1 89 ? -16.336 2.498 13.043 1.00 84.88 89 VAL A CA 1
ATOM 738 C C . VAL A 1 89 ? -15.757 3.314 11.897 1.00 84.88 89 VAL A C 1
ATOM 740 O O . VAL A 1 89 ? -16.333 3.383 10.810 1.00 84.88 89 VAL A O 1
ATOM 743 N N . SER A 1 90 ? -14.603 3.909 12.159 1.00 83.25 90 SER A N 1
ATOM 744 C CA . SER A 1 90 ? -13.794 4.671 11.220 1.00 83.25 90 SER A CA 1
ATOM 745 C C . SER A 1 90 ? -12.432 3.992 11.114 1.00 83.25 90 SER A C 1
ATOM 747 O O . SER A 1 90 ? -11.751 3.812 12.122 1.00 83.25 90 SER A O 1
ATOM 749 N N . TYR A 1 91 ? -12.053 3.541 9.918 1.00 82.38 91 TYR A N 1
ATOM 750 C CA . TYR A 1 91 ? -10.778 2.853 9.702 1.00 82.38 91 TYR A CA 1
ATOM 751 C C . TYR A 1 91 ? -10.152 3.183 8.348 1.00 82.38 91 TYR A C 1
ATOM 753 O O . TYR A 1 91 ? -10.840 3.467 7.365 1.00 82.38 91 TYR A O 1
ATOM 761 N N . GLU A 1 92 ? -8.822 3.125 8.288 1.00 80.00 92 GLU A N 1
ATOM 762 C CA . GLU A 1 92 ? -8.068 3.244 7.043 1.00 80.00 92 GLU A CA 1
ATOM 763 C C . GLU A 1 92 ? -7.856 1.861 6.423 1.00 80.00 92 GLU A C 1
ATOM 765 O O . GLU A 1 92 ? -7.381 0.927 7.068 1.00 80.00 92 GLU A O 1
ATOM 770 N N . ARG A 1 93 ? -8.171 1.722 5.132 1.00 76.81 93 ARG A N 1
ATOM 771 C CA . ARG A 1 93 ? -7.829 0.529 4.354 1.00 76.81 93 ARG A CA 1
ATOM 772 C C . ARG A 1 93 ? -6.939 0.905 3.177 1.00 76.81 93 ARG A C 1
ATOM 774 O O . ARG A 1 93 ? -7.297 1.748 2.358 1.00 76.81 93 ARG A O 1
ATOM 781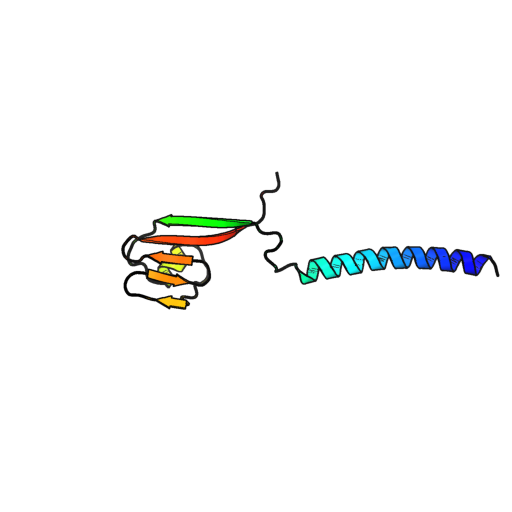 N N . SER A 1 94 ? -5.796 0.232 3.076 1.00 74.25 94 SER A N 1
ATOM 782 C CA . SER A 1 94 ? -4.897 0.323 1.925 1.00 74.25 94 SER A CA 1
ATOM 783 C C . SER A 1 94 ? -5.369 -0.618 0.813 1.00 74.25 94 SER A C 1
ATOM 785 O O . SER A 1 94 ? -5.233 -1.841 0.921 1.00 74.25 94 SER A O 1
ATOM 787 N N . GLU A 1 95 ? -5.916 -0.063 -0.265 1.00 74.12 95 GLU A N 1
ATOM 788 C CA . GLU A 1 95 ? -6.398 -0.821 -1.428 1.00 74.12 95 GLU A CA 1
ATOM 789 C C . GLU A 1 95 ? -5.493 -0.591 -2.648 1.00 74.12 95 GLU A C 1
ATOM 791 O O . GLU A 1 95 ? -4.816 0.434 -2.763 1.00 74.12 95 GLU A O 1
ATOM 796 N N . TYR A 1 96 ? -5.433 -1.571 -3.556 1.00 73.19 96 TYR A N 1
ATOM 797 C CA . TYR A 1 96 ? -4.749 -1.372 -4.834 1.00 73.19 96 TYR A CA 1
ATOM 798 C C . TYR A 1 96 ? -5.540 -0.367 -5.684 1.00 73.19 96 TYR A C 1
ATOM 800 O O . TYR A 1 96 ? -6.773 -0.420 -5.673 1.00 73.19 96 TYR A O 1
ATOM 808 N N . PRO A 1 97 ? -4.866 0.524 -6.434 1.00 71.69 97 PRO A N 1
ATOM 809 C CA . PRO A 1 97 ? -5.534 1.374 -7.407 1.00 71.69 97 PRO A CA 1
ATOM 810 C C . PRO A 1 97 ? -6.349 0.511 -8.369 1.00 71.69 97 PRO A C 1
ATOM 812 O O . PRO A 1 97 ? -5.872 -0.535 -8.817 1.00 71.69 97 PRO A O 1
ATOM 815 N N . ALA A 1 98 ? -7.565 0.946 -8.698 1.00 71.56 98 ALA A N 1
ATOM 816 C CA . ALA A 1 98 ? -8.311 0.322 -9.779 1.00 71.56 98 ALA A CA 1
ATOM 817 C C . ALA A 1 98 ? -7.488 0.449 -11.068 1.00 71.56 98 ALA A C 1
ATOM 819 O O . ALA A 1 98 ? -7.047 1.544 -11.420 1.00 71.56 98 ALA A O 1
ATOM 820 N N . ILE A 1 99 ? -7.252 -0.676 -11.740 1.00 71.00 99 ILE A N 1
ATOM 821 C CA . ILE A 1 99 ? -6.688 -0.674 -13.087 1.00 71.00 99 ILE A CA 1
ATOM 822 C C . ILE A 1 99 ? -7.825 -0.170 -13.985 1.00 71.00 99 ILE A C 1
ATOM 824 O O . ILE A 1 99 ? -8.836 -0.862 -14.109 1.00 71.00 99 ILE A O 1
ATOM 828 N N . ILE A 1 100 ? -7.708 1.056 -14.498 1.00 49.53 100 ILE A N 1
ATOM 829 C CA . ILE A 1 100 ? -8.647 1.646 -15.469 1.00 49.53 100 ILE A CA 1
ATOM 830 C C . ILE A 1 100 ? -8.085 1.419 -16.868 1.00 49.53 100 ILE A C 1
ATOM 832 O O . ILE A 1 100 ? -6.864 1.645 -17.036 1.00 49.53 100 ILE A O 1
#